Protein AF-A0A7C3WH26-F1 (afdb_monomer)

Radius of gyration: 23.73 Å; Cα contacts (8 Å, |Δi|>4): 161; chains: 1; bounding box: 51×30×82 Å

Secondary structure (DSSP, 8-state):
--HHHHHHHHHHHHHHHHHHHHHHHHHHHHHHS-TTTGGGSHHHHHHHHHHHHHHTTTTSSBPPHHHHHHHHHHTT-SSHHHHHHHHHHHHT-B-SSHHHHHHHHHHHHHGGG-SSHHHHHHHHHHHHHTT-GGGHHHHGGGGG-SSHHHHHHHHHHHHHTT------

Foldseek 3Di:
DDPVVVVVVVVVVVVVVVVVVVVVVVVVCVVVVDPPCPCVPPVNVVLCVLLVVLLVCLAVDADDPVSLVSLLVQCVDPDLVSVLSSLNSLLRHDHPDPVSLVVNLVSLLVQCPDPDLSSVLSSLSSCLSSVVCVSLVSLVVQCVPPDPSSVVSSVVSCVVVVNDPPPD

Sequence (168 aa):
MSWKIRILTLVTIVMIIVFIFALYWTQRQKHDAGGDQWHLSPEYMVKRDLVGALEDLRGKRPFSQKEFDLLQKFLTDSDWRIRCRALDALRYGKFQNQEQYEKAVKATIKCLEDKEWVVRSYALRTLAGLSAKKAIPFILPLLNDPKPEVREDAKTVLKKWGYEERQK

Solvent-accessible surface area (backbone atoms only — not comparable to full-atom values): 9236 Å² total; per-residue (Å²): 133,59,68,69,57,56,53,51,55,51,52,51,52,53,52,51,50,53,49,52,50,49,51,49,49,54,59,43,42,78,76,59,78,48,80,95,46,61,83,69,33,70,69,49,45,52,53,49,52,59,43,45,60,50,36,73,42,61,39,76,54,52,51,50,71,70,57,46,56,50,40,58,52,30,59,69,41,91,50,60,67,48,21,34,44,31,33,53,22,56,28,42,46,34,58,77,45,70,68,55,44,52,50,50,51,55,55,37,56,58,32,56,73,42,91,48,62,67,33,22,37,36,21,50,54,20,39,56,55,62,65,46,68,90,48,50,82,72,42,58,67,33,61,70,41,95,46,66,69,34,19,53,47,34,51,50,48,34,50,75,70,69,52,69,82,77,84,123

pLDDT: mean 90.26, std 14.6, range [34.78, 98.88]

Nearest PDB structures (foldseek):
  8d9w-assembly1_O  TM=7.061E-01  e=4.614E-03  Mus musculus
  7rwc-assembly1_B  TM=7.808E-01  e=1.513E-02  Mus musculus
  9c59-assembly1_D  TM=6.022E-01  e=1.043E-01  Homo sapiens
  6owo-assembly1_A  TM=7.536E-01  e=2.806E-01  Mus musculus
  4nee-assembly4_G  TM=6.445E-01  e=2.302E-01  Rattus norvegicus

Structure (mmCIF, N/CA/C/O backbone):
data_AF-A0A7C3WH26-F1
#
_entry.id   AF-A0A7C3WH26-F1
#
loop_
_atom_site.group_PDB
_atom_site.id
_atom_site.type_symbol
_atom_site.label_atom_id
_atom_site.label_alt_id
_atom_site.label_comp_id
_atom_site.label_asym_id
_atom_site.label_entity_id
_atom_site.label_seq_id
_atom_site.pdbx_PDB_ins_code
_atom_site.Cartn_x
_atom_site.Cartn_y
_atom_site.Cartn_z
_atom_site.occupancy
_atom_site.B_iso_or_equiv
_atom_site.auth_seq_id
_atom_site.auth_comp_id
_atom_site.auth_asym_id
_atom_site.auth_atom_id
_atom_site.pdbx_PDB_model_num
ATOM 1 N N . MET A 1 1 ? 3.191 6.005 -67.455 1.00 62.22 1 MET A N 1
ATOM 2 C CA . MET A 1 1 ? 4.151 5.947 -66.327 1.00 62.22 1 MET A CA 1
ATOM 3 C C . MET A 1 1 ? 5.078 4.758 -66.555 1.00 62.22 1 MET A C 1
ATOM 5 O O . MET A 1 1 ? 4.572 3.656 -66.726 1.00 62.22 1 MET A O 1
ATOM 9 N N . SER A 1 2 ? 6.390 4.982 -66.674 1.00 84.06 2 SER A N 1
ATOM 10 C CA . SER A 1 2 ? 7.365 3.943 -67.054 1.00 84.06 2 SER A CA 1
ATOM 11 C C . SER A 1 2 ? 7.376 2.782 -66.051 1.00 84.06 2 SER A C 1
ATOM 13 O O . SER A 1 2 ? 7.331 3.016 -64.844 1.00 84.06 2 SER A O 1
ATOM 15 N N . TRP A 1 3 ? 7.463 1.536 -66.532 1.00 77.06 3 TRP A N 1
ATOM 16 C CA . TRP A 1 3 ? 7.576 0.328 -65.695 1.00 77.06 3 TRP A CA 1
ATOM 17 C C . TRP A 1 3 ? 8.726 0.455 -64.677 1.00 77.06 3 TRP A C 1
ATOM 19 O O . TRP A 1 3 ? 8.582 0.069 -63.519 1.00 77.06 3 TRP A O 1
ATOM 29 N N . LYS A 1 4 ? 9.810 1.150 -65.044 1.00 85.00 4 LYS A N 1
ATOM 30 C CA . LYS A 1 4 ? 10.926 1.463 -64.138 1.00 85.00 4 LYS A CA 1
ATOM 31 C C . LYS A 1 4 ? 10.492 2.260 -62.898 1.00 85.00 4 LYS A C 1
ATOM 33 O O . LYS A 1 4 ? 10.963 1.979 -61.803 1.00 85.00 4 LYS A O 1
ATOM 38 N N . ILE A 1 5 ? 9.555 3.201 -63.051 1.00 83.81 5 ILE A N 1
ATOM 39 C CA . ILE A 1 5 ? 9.022 4.017 -61.946 1.00 83.81 5 ILE A CA 1
ATOM 40 C C . ILE A 1 5 ? 8.160 3.152 -61.020 1.00 83.81 5 ILE A C 1
ATOM 42 O O . ILE A 1 5 ? 8.293 3.254 -59.808 1.00 83.81 5 ILE A O 1
ATOM 46 N N . ARG A 1 6 ? 7.338 2.250 -61.580 1.00 86.06 6 ARG A N 1
ATOM 47 C CA . ARG A 1 6 ? 6.496 1.330 -60.794 1.00 86.06 6 ARG A CA 1
ATOM 48 C C . ARG A 1 6 ? 7.323 0.340 -59.970 1.00 86.06 6 ARG A C 1
ATOM 50 O O . ARG A 1 6 ? 6.996 0.097 -58.813 1.00 86.06 6 ARG A O 1
ATOM 57 N N . ILE A 1 7 ? 8.404 -0.194 -60.546 1.00 87.25 7 ILE A N 1
ATOM 58 C CA . ILE A 1 7 ? 9.347 -1.061 -59.823 1.00 87.25 7 ILE A CA 1
ATOM 59 C C . ILE A 1 7 ? 10.012 -0.278 -58.690 1.00 87.25 7 ILE A C 1
ATOM 61 O O . ILE A 1 7 ? 10.024 -0.747 -57.556 1.00 87.25 7 ILE A O 1
ATOM 65 N N . LEU A 1 8 ? 10.504 0.932 -58.974 1.00 89.31 8 LEU A N 1
ATOM 66 C CA . LEU A 1 8 ? 11.169 1.760 -57.971 1.00 89.31 8 LEU A CA 1
ATOM 67 C C . LEU A 1 8 ? 10.239 2.090 -56.794 1.00 89.31 8 LEU A C 1
ATOM 69 O O . LEU A 1 8 ? 10.646 1.945 -55.647 1.00 89.31 8 LEU A O 1
ATOM 73 N N . THR A 1 9 ? 8.978 2.449 -57.061 1.00 89.81 9 THR A N 1
ATOM 74 C CA . THR A 1 9 ? 7.981 2.705 -56.006 1.00 89.81 9 THR A CA 1
ATOM 75 C C . THR A 1 9 ? 7.635 1.462 -55.190 1.00 89.81 9 THR A C 1
ATOM 77 O O . THR A 1 9 ? 7.371 1.565 -53.998 1.00 89.81 9 THR A O 1
ATOM 80 N N . LEU A 1 10 ? 7.632 0.277 -55.805 1.00 92.00 10 LEU A N 1
ATOM 81 C CA . LEU A 1 10 ? 7.337 -0.959 -55.082 1.00 92.00 10 LEU A CA 1
ATOM 82 C C . LEU A 1 10 ? 8.484 -1.315 -54.126 1.00 92.00 10 LEU A C 1
ATOM 84 O O . LEU A 1 10 ? 8.248 -1.659 -52.971 1.00 92.00 10 LEU A O 1
ATOM 88 N N . VAL A 1 11 ? 9.728 -1.169 -54.594 1.00 91.75 11 VAL A N 1
ATOM 89 C CA . VAL A 1 11 ? 10.934 -1.422 -53.793 1.00 91.75 11 VAL A CA 1
ATOM 90 C C . VAL A 1 11 ? 11.004 -0.476 -52.595 1.00 91.75 11 VAL A C 1
ATOM 92 O O . VAL A 1 11 ? 11.288 -0.924 -51.485 1.00 91.75 11 VAL A O 1
ATOM 95 N N . THR A 1 12 ? 10.694 0.812 -52.773 1.00 92.50 12 THR A N 1
ATOM 96 C CA . THR A 1 12 ? 10.708 1.770 -51.657 1.00 92.50 12 THR A CA 1
ATOM 97 C C . THR A 1 12 ? 9.642 1.457 -50.610 1.00 92.50 12 THR A C 1
ATOM 99 O O . THR A 1 12 ? 9.952 1.485 -49.422 1.00 92.50 12 THR A O 1
ATOM 102 N N . ILE A 1 13 ? 8.421 1.091 -51.015 1.00 94.75 13 ILE A N 1
ATOM 103 C CA . ILE A 1 13 ? 7.356 0.689 -50.080 1.00 94.75 13 ILE A CA 1
ATOM 104 C C . ILE A 1 13 ? 7.778 -0.541 -49.269 1.00 94.75 13 ILE A C 1
ATOM 106 O O . ILE A 1 13 ? 7.626 -0.549 -48.048 1.00 94.75 13 ILE A O 1
ATOM 110 N N . VAL A 1 14 ? 8.360 -1.555 -49.917 1.00 93.94 14 VAL A N 1
ATOM 111 C CA . VAL A 1 14 ? 8.851 -2.757 -49.225 1.00 93.94 14 VAL A CA 1
ATOM 112 C C . VAL A 1 14 ? 9.953 -2.403 -48.225 1.00 93.94 14 VAL A C 1
ATOM 114 O O . VAL A 1 14 ? 9.898 -2.864 -47.087 1.00 93.94 14 VAL A O 1
ATOM 117 N N . MET A 1 15 ? 10.905 -1.535 -48.586 1.00 94.12 15 MET A N 1
ATOM 118 C CA . MET A 1 15 ? 11.943 -1.089 -47.647 1.00 94.12 15 MET A CA 1
ATOM 119 C C . MET A 1 15 ? 11.368 -0.322 -46.451 1.00 94.12 15 MET A C 1
ATOM 121 O O . MET A 1 15 ? 11.822 -0.533 -45.329 1.00 94.12 15 MET A O 1
ATOM 125 N N . ILE A 1 16 ? 10.348 0.519 -46.658 1.00 94.75 16 ILE A N 1
ATOM 126 C CA . ILE A 1 16 ? 9.663 1.229 -45.567 1.00 94.75 16 ILE A CA 1
ATOM 127 C C . ILE A 1 16 ? 8.948 0.238 -44.644 1.00 94.75 16 ILE A C 1
ATOM 129 O O . ILE A 1 16 ? 9.056 0.367 -43.429 1.00 94.75 16 ILE A O 1
ATOM 133 N N . ILE A 1 17 ? 8.264 -0.774 -45.186 1.00 94.38 17 ILE A N 1
ATOM 134 C CA . ILE A 1 17 ? 7.593 -1.805 -44.379 1.00 94.38 17 ILE A CA 1
ATOM 135 C C . ILE A 1 17 ? 8.616 -2.597 -43.563 1.00 94.38 17 ILE A C 1
ATOM 137 O O . ILE A 1 17 ? 8.417 -2.779 -42.365 1.00 94.38 17 ILE A O 1
ATOM 141 N N . VAL A 1 18 ? 9.728 -3.017 -44.173 1.00 93.38 18 VAL A N 1
ATOM 142 C CA . VAL A 1 18 ? 10.818 -3.712 -43.469 1.00 93.38 18 VAL A CA 1
ATOM 143 C C . VAL A 1 18 ? 11.415 -2.823 -42.379 1.00 93.38 18 VAL A C 1
ATOM 145 O O . VAL A 1 18 ? 11.658 -3.298 -41.273 1.00 93.38 18 VAL A O 1
ATOM 148 N N . PHE A 1 19 ? 11.598 -1.529 -42.646 1.00 93.88 19 PHE A N 1
ATOM 149 C CA . PHE A 1 19 ? 12.115 -0.574 -41.669 1.00 93.88 19 PHE A CA 1
ATOM 150 C C . PHE A 1 19 ? 11.140 -0.338 -40.509 1.00 93.88 19 PHE A C 1
ATOM 152 O O . PHE A 1 19 ? 11.550 -0.394 -39.355 1.00 93.88 19 PHE A O 1
ATOM 159 N N . ILE A 1 20 ? 9.844 -0.150 -40.781 1.00 92.06 20 ILE A N 1
ATOM 160 C CA . ILE A 1 20 ? 8.801 -0.030 -39.750 1.00 92.06 20 ILE A CA 1
ATOM 161 C C . ILE A 1 20 ? 8.711 -1.322 -38.939 1.00 92.06 20 ILE A C 1
ATOM 163 O O . ILE A 1 20 ? 8.604 -1.266 -37.719 1.00 92.06 20 ILE A O 1
ATOM 167 N N . PHE A 1 21 ? 8.797 -2.483 -39.587 1.00 88.75 21 PHE A N 1
ATOM 168 C CA . PHE A 1 21 ? 8.795 -3.775 -38.911 1.00 88.75 21 PHE A CA 1
ATOM 169 C C . PHE A 1 21 ? 10.040 -3.961 -38.037 1.00 88.75 21 PHE A C 1
ATOM 171 O O . PHE A 1 21 ? 9.924 -4.454 -36.920 1.00 88.75 21 PHE A O 1
ATOM 178 N N . ALA A 1 22 ? 11.213 -3.510 -38.489 1.00 85.62 22 ALA A N 1
ATOM 179 C CA . ALA A 1 22 ? 12.442 -3.504 -37.700 1.00 85.62 22 ALA A CA 1
ATOM 180 C C . ALA A 1 22 ? 12.372 -2.518 -36.521 1.00 85.62 22 ALA A C 1
ATOM 182 O O . ALA A 1 22 ? 12.795 -2.852 -35.416 1.00 85.62 22 ALA A O 1
ATOM 183 N N . LEU A 1 23 ? 11.798 -1.326 -36.713 1.00 86.81 23 LEU A N 1
ATOM 184 C CA . LEU A 1 23 ? 11.531 -0.367 -35.635 1.00 86.81 23 LEU A CA 1
ATOM 185 C C . LEU A 1 23 ? 10.522 -0.914 -34.622 1.00 86.81 23 LEU A C 1
ATOM 187 O O . LEU A 1 23 ? 10.721 -0.790 -33.416 1.00 86.81 23 LEU A O 1
ATOM 191 N N . TYR A 1 24 ? 9.477 -1.578 -35.106 1.00 76.62 24 TYR A N 1
ATOM 192 C CA . TYR A 1 24 ? 8.506 -2.275 -34.277 1.00 76.62 24 TYR A CA 1
ATOM 193 C C . TYR A 1 24 ? 9.176 -3.397 -33.479 1.00 76.62 24 TYR A C 1
ATOM 195 O O . TYR A 1 24 ? 9.004 -3.465 -32.268 1.00 76.62 24 TYR A O 1
ATOM 203 N N . TRP A 1 25 ? 10.006 -4.228 -34.117 1.00 68.81 25 TRP A N 1
ATOM 204 C CA . TRP A 1 25 ? 10.750 -5.298 -33.449 1.00 68.81 25 TRP A CA 1
ATOM 205 C C . TRP A 1 25 ? 11.789 -4.785 -32.455 1.00 68.81 25 TRP A C 1
ATOM 207 O O . TRP A 1 25 ? 11.951 -5.385 -31.401 1.00 68.81 25 TRP A O 1
ATOM 217 N N . THR A 1 26 ? 12.468 -3.675 -32.733 1.00 68.94 26 THR A N 1
ATOM 218 C CA . THR A 1 26 ? 13.448 -3.085 -31.804 1.00 68.94 26 THR A CA 1
ATOM 219 C C . THR A 1 26 ? 12.779 -2.381 -30.623 1.00 68.94 26 THR A C 1
ATOM 221 O O . THR A 1 26 ? 13.259 -2.496 -29.495 1.00 68.94 26 THR A O 1
ATOM 224 N N . GLN A 1 27 ? 11.638 -1.711 -30.826 1.00 62.16 27 GLN A N 1
ATOM 225 C CA . GLN A 1 27 ? 10.812 -1.214 -29.718 1.00 62.16 27 GLN A CA 1
ATOM 226 C C . GLN A 1 27 ? 10.219 -2.361 -28.898 1.00 62.16 27 GLN A C 1
ATOM 228 O O . GLN A 1 27 ? 10.194 -2.289 -27.671 1.00 62.16 27 GLN A O 1
ATOM 233 N N . ARG A 1 28 ? 9.795 -3.437 -29.562 1.00 55.22 28 ARG A N 1
ATOM 234 C CA . ARG A 1 28 ? 9.246 -4.627 -28.918 1.00 55.22 28 ARG A CA 1
ATOM 235 C C . ARG A 1 28 ? 10.308 -5.432 -28.174 1.00 55.22 28 ARG A C 1
ATOM 237 O O . ARG A 1 28 ? 10.039 -5.858 -27.064 1.00 55.22 28 ARG A O 1
ATOM 244 N N . GLN A 1 29 ? 11.539 -5.541 -28.677 1.00 49.12 29 GLN A N 1
ATOM 245 C CA . GLN A 1 29 ? 12.655 -6.148 -27.939 1.00 49.12 29 GLN A CA 1
ATOM 246 C C . GLN A 1 29 ? 12.972 -5.402 -26.637 1.00 49.12 29 GLN A C 1
ATOM 248 O O . GLN A 1 29 ? 13.316 -6.046 -25.656 1.00 49.12 29 GLN A O 1
ATOM 253 N N . LYS A 1 30 ? 12.790 -4.076 -26.558 1.00 52.16 30 LYS A N 1
ATOM 254 C CA . LYS A 1 30 ? 12.907 -3.362 -25.268 1.00 52.16 30 LYS A CA 1
ATOM 255 C C . LYS A 1 30 ? 11.835 -3.774 -24.249 1.00 52.16 30 LYS A C 1
ATOM 257 O O . LYS A 1 30 ? 12.053 -3.591 -23.058 1.00 52.16 30 LYS A O 1
ATOM 262 N N . HIS A 1 31 ? 10.710 -4.317 -24.709 1.00 46.06 31 HIS A N 1
ATOM 263 C CA . HIS A 1 31 ? 9.631 -4.843 -23.871 1.00 46.06 31 HIS A CA 1
ATOM 264 C C . HIS A 1 31 ? 9.712 -6.370 -23.657 1.00 46.06 31 HIS A C 1
ATOM 266 O O . HIS A 1 31 ? 9.281 -6.845 -22.610 1.00 46.06 31 HIS A O 1
ATOM 272 N N . ASP A 1 32 ? 10.312 -7.111 -24.599 1.00 48.84 32 ASP A N 1
ATOM 273 C CA . ASP A 1 32 ? 10.288 -8.581 -24.671 1.00 48.84 32 ASP A CA 1
ATOM 274 C C . ASP A 1 32 ? 11.676 -9.246 -24.457 1.00 48.84 32 ASP A C 1
ATOM 276 O O . ASP A 1 32 ? 11.781 -10.472 -24.491 1.00 48.84 32 ASP A O 1
ATOM 280 N N . ALA A 1 33 ? 12.761 -8.495 -24.202 1.00 43.69 33 ALA A N 1
ATOM 281 C CA . ALA A 1 33 ? 14.111 -9.039 -23.946 1.00 43.69 33 ALA A CA 1
ATOM 282 C C . ALA A 1 33 ? 14.296 -9.650 -22.540 1.00 43.69 33 ALA A C 1
ATOM 284 O O . ALA A 1 33 ? 15.304 -9.428 -21.869 1.00 43.69 33 ALA A O 1
ATOM 285 N N . GLY A 1 34 ? 13.340 -10.456 -22.092 1.00 43.59 34 GLY A N 1
ATOM 286 C CA . GLY A 1 34 ? 13.497 -11.235 -20.874 1.00 43.59 34 GLY A CA 1
ATOM 287 C C . GLY A 1 34 ? 12.310 -12.134 -20.616 1.00 43.59 34 GLY A C 1
ATOM 288 O O . GLY A 1 34 ? 11.567 -11.865 -19.689 1.00 43.59 34 GLY A O 1
ATOM 289 N N . GLY A 1 35 ? 12.128 -13.198 -21.400 1.00 45.38 35 GLY A N 1
ATOM 290 C CA . GLY A 1 35 ? 11.210 -14.277 -21.028 1.00 45.38 35 GLY A CA 1
ATOM 291 C C . GLY A 1 35 ? 11.461 -14.717 -19.580 1.00 45.38 35 GLY A C 1
ATOM 292 O O . GLY A 1 35 ? 12.593 -15.008 -19.204 1.00 45.38 35 GLY A O 1
ATOM 293 N N . ASP A 1 36 ? 10.413 -14.669 -18.761 1.00 55.19 36 ASP A N 1
ATOM 294 C CA . ASP A 1 36 ? 10.274 -15.198 -17.398 1.00 55.19 36 ASP A CA 1
ATOM 295 C C . ASP A 1 36 ? 11.293 -14.777 -16.309 1.00 55.19 36 ASP A C 1
ATOM 297 O O . ASP A 1 36 ? 11.068 -15.069 -15.133 1.00 55.19 36 ASP A O 1
ATOM 301 N N . GLN A 1 37 ? 12.359 -14.026 -16.619 1.00 60.06 37 GLN A N 1
ATOM 302 C CA . GLN A 1 37 ? 13.462 -13.722 -15.685 1.00 60.06 37 GLN A CA 1
ATOM 303 C C . GLN A 1 37 ? 13.693 -12.228 -15.377 1.00 60.06 37 GLN A C 1
ATOM 305 O O . GLN A 1 37 ? 14.702 -11.878 -14.770 1.00 60.06 37 GLN A O 1
ATOM 310 N N . TRP A 1 38 ? 12.764 -11.317 -15.695 1.00 61.53 38 TRP A N 1
ATOM 311 C CA . TRP A 1 38 ? 12.886 -9.878 -15.343 1.00 61.53 38 TRP A CA 1
ATOM 312 C C . TRP A 1 38 ? 13.134 -9.613 -13.842 1.00 61.53 38 TRP A C 1
ATOM 314 O O . TRP A 1 38 ? 13.796 -8.637 -13.480 1.00 61.53 38 TRP A O 1
ATOM 324 N N . HIS A 1 39 ? 12.675 -10.518 -12.969 1.00 63.44 39 HIS A N 1
ATOM 325 C CA . HIS A 1 39 ? 12.912 -10.503 -11.519 1.00 63.44 39 HIS A CA 1
ATOM 326 C C . HIS A 1 39 ? 14.359 -10.867 -11.108 1.00 63.44 39 HIS A C 1
ATOM 328 O O . HIS A 1 39 ? 14.677 -10.897 -9.921 1.00 63.44 39 HIS A O 1
ATOM 334 N N . LEU A 1 40 ? 15.235 -11.149 -12.075 1.00 71.38 40 LEU A N 1
ATOM 335 C CA . LEU A 1 40 ? 16.678 -11.342 -11.902 1.00 71.38 40 LEU A CA 1
ATOM 336 C C . LEU A 1 40 ? 17.491 -10.221 -12.566 1.00 71.38 40 LEU A C 1
ATOM 338 O O . LEU A 1 40 ? 18.719 -10.282 -12.584 1.00 71.38 40 LEU A O 1
ATOM 342 N N . SER A 1 41 ? 16.840 -9.184 -13.111 1.00 84.75 41 SER A N 1
ATOM 343 C CA . SER A 1 41 ? 17.572 -8.035 -13.646 1.00 84.75 41 SER A CA 1
ATOM 344 C C . SER A 1 41 ? 18.376 -7.353 -12.528 1.00 84.75 41 SER A C 1
ATOM 346 O O . SER A 1 41 ? 17.864 -7.202 -11.412 1.00 84.75 41 SER A O 1
ATOM 348 N N . PRO A 1 42 ? 19.619 -6.905 -12.792 1.00 87.50 42 PRO A N 1
ATOM 349 C CA . PRO A 1 42 ? 20.417 -6.191 -11.796 1.00 87.50 42 PRO A CA 1
ATOM 350 C C . PRO A 1 42 ? 19.680 -4.993 -11.191 1.00 87.50 42 PRO A C 1
ATOM 352 O O . PRO A 1 42 ? 19.739 -4.776 -9.985 1.00 87.50 42 PRO A O 1
ATOM 355 N N . GLU A 1 43 ? 18.921 -4.260 -12.009 1.00 88.19 43 GLU A N 1
ATOM 356 C CA . GLU A 1 43 ? 18.118 -3.127 -11.551 1.00 88.19 43 GLU A CA 1
ATOM 357 C C . GLU A 1 43 ? 17.030 -3.556 -10.555 1.00 88.19 43 GLU A C 1
ATOM 359 O O . GLU A 1 43 ? 16.906 -2.962 -9.483 1.00 88.19 43 GLU A O 1
ATOM 364 N N . TYR A 1 44 ? 16.268 -4.610 -10.870 1.00 89.69 44 TYR A N 1
ATOM 365 C CA . TYR A 1 44 ? 15.271 -5.150 -9.949 1.00 89.69 44 TYR A CA 1
ATOM 366 C C . TYR A 1 44 ? 15.913 -5.628 -8.648 1.00 89.69 44 TYR A C 1
ATOM 368 O O . TYR A 1 44 ? 15.402 -5.311 -7.577 1.00 89.69 44 TYR A O 1
ATOM 376 N N . MET A 1 45 ? 17.028 -6.363 -8.723 1.00 91.06 45 MET A N 1
ATOM 377 C CA . MET A 1 45 ? 17.708 -6.888 -7.536 1.00 91.06 45 MET A CA 1
ATOM 378 C C . MET A 1 45 ? 18.160 -5.761 -6.608 1.00 91.06 45 MET A C 1
ATOM 380 O O . MET A 1 45 ? 17.881 -5.818 -5.415 1.00 91.06 45 MET A O 1
ATOM 384 N N . VAL A 1 46 ? 18.747 -4.691 -7.154 1.00 93.94 46 VAL A N 1
ATOM 385 C CA . VAL A 1 46 ? 19.136 -3.516 -6.360 1.00 93.94 46 VAL A CA 1
ATOM 386 C C . VAL A 1 46 ? 17.921 -2.889 -5.680 1.00 93.94 46 VAL A C 1
ATOM 388 O O . VAL A 1 46 ? 17.952 -2.641 -4.476 1.00 93.94 46 VAL A O 1
ATOM 391 N N . LYS A 1 47 ? 16.819 -2.664 -6.407 1.00 95.50 47 LYS A N 1
ATOM 392 C CA . LYS A 1 47 ? 15.596 -2.105 -5.806 1.00 95.50 47 LYS A CA 1
ATOM 393 C C . LYS A 1 47 ? 15.007 -3.025 -4.741 1.00 95.50 47 LYS A C 1
ATOM 395 O O . LYS A 1 47 ? 14.612 -2.545 -3.681 1.00 95.50 47 LYS A O 1
ATOM 400 N N . ARG A 1 48 ? 14.969 -4.332 -5.010 1.00 94.44 48 ARG A N 1
ATOM 401 C CA . ARG A 1 48 ? 14.489 -5.373 -4.095 1.00 94.44 48 ARG A CA 1
ATOM 402 C C . ARG A 1 48 ? 15.299 -5.376 -2.805 1.00 94.44 48 ARG A C 1
ATOM 404 O O . ARG A 1 48 ? 14.706 -5.438 -1.736 1.00 94.44 48 ARG A O 1
ATOM 411 N N . ASP A 1 49 ? 16.619 -5.296 -2.896 1.00 95.38 49 ASP A N 1
ATOM 412 C CA . ASP A 1 49 ? 17.495 -5.336 -1.725 1.00 95.38 49 ASP A CA 1
ATOM 413 C C . ASP A 1 49 ? 17.368 -4.046 -0.906 1.00 95.38 49 ASP A C 1
ATOM 415 O O . ASP A 1 49 ? 17.267 -4.092 0.320 1.00 95.38 49 ASP A O 1
ATOM 419 N N . LEU A 1 50 ? 17.261 -2.896 -1.581 1.00 96.62 50 LEU A N 1
ATOM 420 C CA . LEU A 1 50 ? 17.017 -1.610 -0.931 1.00 96.62 50 LEU A CA 1
ATOM 421 C C . LEU A 1 50 ? 15.677 -1.575 -0.189 1.00 96.62 50 LEU A C 1
ATOM 423 O O . LEU A 1 50 ? 15.632 -1.150 0.963 1.00 96.62 50 LEU A O 1
ATOM 427 N N . VAL A 1 51 ? 14.582 -2.012 -0.822 1.00 96.81 51 VAL A N 1
ATOM 428 C CA . VAL A 1 51 ? 13.277 -2.066 -0.144 1.00 96.81 51 VAL A CA 1
ATOM 429 C C . VAL A 1 51 ? 13.250 -3.163 0.921 1.00 96.81 51 VAL A C 1
ATOM 431 O O . VAL A 1 51 ? 12.684 -2.943 1.985 1.00 96.81 51 VAL A O 1
ATOM 434 N N . GLY A 1 52 ? 13.934 -4.289 0.694 1.00 95.69 52 GLY A N 1
ATOM 435 C CA . GLY A 1 52 ? 14.066 -5.390 1.648 1.00 95.69 52 GLY A CA 1
ATOM 436 C C . GLY A 1 52 ? 14.711 -4.959 2.961 1.00 95.69 52 GLY A C 1
ATOM 437 O O . GLY A 1 52 ? 14.188 -5.257 4.032 1.00 95.69 52 GLY A O 1
ATOM 438 N N . ALA A 1 53 ? 15.762 -4.139 2.898 1.00 95.75 53 ALA A N 1
ATOM 439 C CA . ALA A 1 53 ? 16.365 -3.558 4.096 1.00 95.75 53 ALA A CA 1
ATOM 440 C C . ALA A 1 53 ? 15.368 -2.709 4.916 1.00 95.75 53 ALA A C 1
ATOM 442 O O . ALA A 1 53 ? 15.458 -2.658 6.144 1.00 95.75 53 ALA A O 1
ATOM 443 N N . LEU A 1 54 ? 14.404 -2.056 4.256 1.00 95.81 54 LEU A N 1
ATOM 444 C CA . LEU A 1 54 ? 13.348 -1.278 4.914 1.00 95.81 54 LEU A CA 1
ATOM 445 C C . LEU A 1 54 ? 12.212 -2.163 5.440 1.00 95.81 54 LEU A C 1
ATOM 447 O O . LEU A 1 54 ? 11.661 -1.863 6.499 1.00 95.81 54 LEU A O 1
ATOM 451 N N . GLU A 1 55 ? 11.889 -3.260 4.753 1.00 94.12 55 GLU A N 1
ATOM 452 C CA . GLU A 1 55 ? 10.972 -4.298 5.247 1.00 94.12 55 GLU A CA 1
ATOM 453 C C . GLU A 1 55 ? 11.509 -4.915 6.551 1.00 94.12 55 GLU A C 1
ATOM 455 O O . GLU A 1 55 ? 10.780 -5.016 7.540 1.00 94.12 55 GLU A O 1
ATOM 460 N N . ASP A 1 56 ? 12.805 -5.237 6.596 1.00 94.25 56 ASP A N 1
ATOM 461 C CA . ASP A 1 56 ? 13.489 -5.858 7.740 1.00 94.25 56 ASP A CA 1
ATOM 462 C C . ASP A 1 56 ? 13.551 -4.970 8.993 1.00 94.25 56 ASP A C 1
ATOM 464 O O . ASP A 1 56 ? 13.772 -5.460 10.116 1.00 94.25 56 ASP A O 1
ATOM 468 N N . LEU A 1 57 ? 13.304 -3.662 8.835 1.00 93.06 57 LEU A N 1
ATOM 469 C CA . LEU A 1 57 ? 13.124 -2.770 9.973 1.00 93.06 57 LEU A CA 1
ATOM 470 C C . LEU A 1 57 ? 11.922 -3.196 10.813 1.00 93.06 57 LEU A C 1
ATOM 472 O O . LEU A 1 57 ? 12.017 -3.092 12.033 1.00 93.06 57 LEU A O 1
ATOM 476 N N . ARG A 1 58 ? 10.815 -3.656 10.206 1.00 91.00 58 ARG A N 1
ATOM 477 C CA . ARG A 1 58 ? 9.580 -4.104 10.893 1.00 91.00 58 ARG A CA 1
ATOM 478 C C . ARG A 1 58 ? 9.191 -3.250 12.113 1.00 91.00 58 ARG A C 1
ATOM 480 O O . ARG A 1 58 ? 8.888 -3.770 13.185 1.00 91.00 58 ARG A O 1
ATOM 487 N N . GLY A 1 59 ? 9.293 -1.928 11.987 1.00 91.50 59 GLY A N 1
ATOM 488 C CA . GLY A 1 59 ? 8.923 -0.995 13.054 1.00 91.50 59 GLY A CA 1
ATOM 489 C C . GLY A 1 59 ? 9.873 -0.961 14.261 1.00 91.50 59 GLY A C 1
ATOM 490 O O . GLY A 1 59 ? 9.514 -0.396 15.298 1.00 91.50 59 GLY A O 1
ATOM 491 N N . LYS A 1 60 ? 11.096 -1.504 14.162 1.00 95.25 60 LYS A N 1
ATOM 492 C CA . LYS A 1 60 ? 12.144 -1.376 15.197 1.00 95.25 60 LYS A CA 1
ATOM 493 C C . LYS A 1 60 ? 12.444 0.091 15.519 1.00 95.25 60 LYS A C 1
ATOM 495 O O . LYS A 1 60 ? 12.593 0.444 16.684 1.00 95.25 60 LYS A O 1
ATOM 500 N N . ARG A 1 61 ? 12.455 0.956 14.500 1.00 96.50 61 ARG A N 1
ATOM 501 C CA . ARG A 1 61 ? 12.576 2.416 14.624 1.00 96.50 61 ARG A CA 1
ATOM 502 C C . ARG A 1 61 ? 11.762 3.137 13.542 1.00 96.50 61 ARG A C 1
ATOM 504 O O . ARG A 1 61 ? 11.397 2.497 12.555 1.00 96.50 61 ARG A O 1
ATOM 511 N N . PRO A 1 62 ? 11.501 4.446 13.698 1.00 97.56 62 PRO A N 1
ATOM 512 C CA . PRO A 1 62 ? 10.929 5.254 12.629 1.00 97.56 62 PRO A CA 1
ATOM 513 C C . PR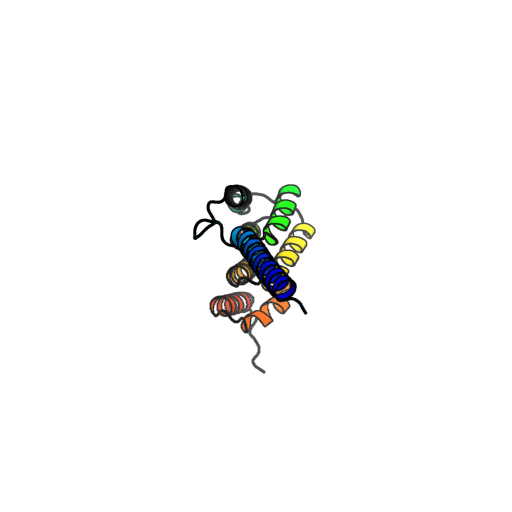O A 1 62 ? 11.814 5.325 11.377 1.00 97.56 62 PRO A C 1
ATOM 515 O O . PRO A 1 62 ? 13.047 5.284 11.481 1.00 97.56 62 PRO A O 1
ATOM 518 N N . PHE A 1 63 ? 11.187 5.482 10.209 1.00 97.44 63 PHE A N 1
ATOM 519 C CA . PHE A 1 63 ? 11.894 5.783 8.963 1.00 97.44 63 PHE A CA 1
ATOM 520 C C . PHE A 1 63 ? 12.523 7.174 9.021 1.00 97.44 63 PHE A C 1
ATOM 522 O O . PHE A 1 63 ? 11.841 8.159 9.301 1.00 97.44 63 PHE A O 1
ATOM 529 N N . SER A 1 64 ? 13.809 7.279 8.701 1.00 97.75 64 SER A N 1
ATOM 530 C CA . SER A 1 64 ? 14.427 8.572 8.409 1.00 97.75 64 SER A CA 1
ATOM 531 C C . SER A 1 64 ? 13.762 9.227 7.197 1.00 97.75 64 SER A C 1
ATOM 533 O O . SER A 1 64 ? 13.163 8.545 6.364 1.00 97.75 64 SER A O 1
ATOM 535 N N . GLN A 1 65 ? 13.908 10.547 7.053 1.00 97.38 65 GLN A N 1
ATOM 536 C CA . GLN A 1 65 ? 13.357 11.256 5.896 1.00 97.38 65 GLN A CA 1
ATOM 537 C C . GLN A 1 65 ? 13.841 10.651 4.568 1.00 97.38 65 GLN A C 1
ATOM 539 O O . GLN A 1 65 ? 13.032 10.412 3.681 1.00 97.38 65 GLN A O 1
ATOM 544 N N . LYS A 1 66 ? 15.131 10.298 4.465 1.00 97.69 66 LYS A N 1
ATOM 545 C CA . LYS A 1 66 ? 15.705 9.683 3.256 1.00 97.69 66 LYS A CA 1
ATOM 546 C C . LYS A 1 66 ? 15.098 8.312 2.941 1.00 97.69 66 LYS A C 1
ATOM 548 O O . LYS A 1 66 ? 14.831 8.015 1.782 1.00 97.69 66 LYS A O 1
ATOM 553 N N . GLU A 1 67 ? 14.887 7.477 3.958 1.00 97.94 67 GLU A N 1
ATOM 554 C CA . GLU A 1 67 ? 14.252 6.160 3.792 1.00 97.94 67 GLU A CA 1
ATOM 555 C C . GLU A 1 67 ? 12.785 6.306 3.388 1.00 97.94 67 GLU A C 1
ATOM 557 O O . GLU A 1 67 ? 12.300 5.570 2.532 1.00 97.94 67 GLU A O 1
ATOM 562 N N . PHE A 1 68 ? 12.087 7.289 3.959 1.00 98.06 68 PHE A N 1
ATOM 563 C CA . PHE A 1 68 ? 10.709 7.578 3.594 1.00 98.06 68 PHE A CA 1
ATOM 564 C C . PHE A 1 68 ? 10.593 8.098 2.155 1.00 98.06 68 PHE A C 1
ATOM 566 O O . PHE A 1 68 ? 9.762 7.598 1.401 1.00 98.06 68 PHE A O 1
ATOM 573 N N . ASP A 1 69 ? 11.462 9.021 1.735 1.00 97.88 69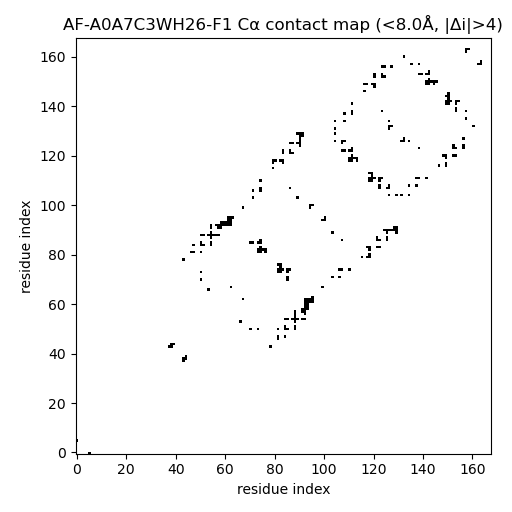 ASP A N 1
ATOM 574 C CA . ASP A 1 69 ? 11.511 9.512 0.352 1.00 97.88 69 ASP A CA 1
ATOM 575 C C . ASP A 1 69 ? 11.786 8.367 -0.637 1.00 97.88 69 ASP A C 1
ATOM 577 O O . ASP A 1 69 ? 11.212 8.315 -1.728 1.00 97.88 69 ASP A O 1
ATOM 581 N N . LEU A 1 70 ? 12.647 7.418 -0.252 1.00 97.94 70 LEU A N 1
ATOM 582 C CA . LEU A 1 70 ? 12.921 6.220 -1.039 1.00 97.94 70 LEU A CA 1
ATOM 583 C C . LEU A 1 70 ? 11.687 5.309 -1.139 1.00 97.94 70 LEU A C 1
ATOM 585 O O . LEU A 1 70 ? 11.347 4.879 -2.241 1.00 97.94 70 LEU A O 1
ATOM 589 N N . LEU A 1 71 ? 10.967 5.075 -0.036 1.00 98.06 71 LEU A N 1
ATOM 590 C CA . LEU A 1 71 ? 9.699 4.335 -0.065 1.00 98.06 71 LEU A CA 1
ATOM 591 C C . LEU A 1 71 ? 8.672 5.014 -0.970 1.00 98.06 71 LEU A C 1
ATOM 593 O O . LEU A 1 71 ? 8.008 4.333 -1.747 1.00 98.06 71 LEU A O 1
ATOM 597 N N . GLN A 1 72 ? 8.568 6.346 -0.932 1.00 98.06 72 GLN A N 1
ATOM 598 C CA . GLN A 1 72 ? 7.655 7.075 -1.814 1.00 98.06 72 GLN A CA 1
ATOM 599 C C . GLN A 1 72 ? 7.982 6.860 -3.297 1.00 98.06 72 GLN A C 1
ATOM 601 O O . GLN A 1 72 ? 7.058 6.714 -4.093 1.00 98.06 72 GLN A O 1
ATOM 606 N N . LYS A 1 73 ? 9.268 6.775 -3.664 1.00 97.94 73 LYS A N 1
ATOM 607 C CA . LYS A 1 73 ? 9.686 6.417 -5.030 1.00 97.94 73 LYS A CA 1
ATOM 608 C C . LYS A 1 73 ? 9.310 4.977 -5.383 1.00 97.94 73 LYS A C 1
ATOM 610 O O . LYS A 1 73 ? 8.800 4.735 -6.474 1.00 97.94 73 LYS A O 1
ATOM 615 N N . PHE A 1 74 ? 9.518 4.032 -4.465 1.00 98.31 74 PHE A N 1
ATOM 616 C CA . PHE A 1 74 ? 9.198 2.620 -4.697 1.00 98.31 74 PHE A CA 1
ATOM 617 C C . PHE A 1 74 ? 7.699 2.335 -4.804 1.00 98.31 74 PHE A C 1
ATOM 619 O O . PHE A 1 74 ? 7.314 1.434 -5.542 1.00 98.31 74 PHE A O 1
ATOM 626 N N . LEU A 1 75 ? 6.840 3.127 -4.157 1.00 98.44 75 LEU A N 1
ATOM 627 C CA . LEU A 1 75 ? 5.384 3.036 -4.331 1.00 98.44 75 LEU A CA 1
ATOM 628 C C . LEU A 1 75 ? 4.915 3.390 -5.747 1.00 98.44 75 LEU A C 1
ATOM 630 O O . LEU A 1 75 ? 3.802 3.035 -6.117 1.00 98.44 75 LEU A O 1
ATOM 634 N N . THR A 1 76 ? 5.738 4.073 -6.541 1.00 97.44 76 THR A N 1
ATOM 635 C CA . THR A 1 76 ? 5.445 4.409 -7.941 1.00 97.44 76 THR A CA 1
ATOM 636 C C . THR A 1 76 ? 6.384 3.701 -8.917 1.00 97.44 76 THR A C 1
ATOM 638 O O . THR A 1 76 ? 6.495 4.121 -10.067 1.00 97.44 76 THR A O 1
ATOM 641 N N . ASP A 1 77 ? 7.093 2.658 -8.469 1.00 97.25 77 ASP A N 1
ATOM 642 C CA . ASP A 1 77 ? 8.033 1.929 -9.322 1.00 97.25 77 ASP A CA 1
ATOM 643 C C . ASP A 1 77 ? 7.312 1.239 -10.488 1.00 97.25 77 ASP A C 1
ATOM 645 O O . ASP A 1 77 ? 6.144 0.847 -10.380 1.00 97.25 77 ASP A O 1
ATOM 649 N N . SER A 1 78 ? 8.011 1.073 -11.611 1.00 93.62 78 SER A N 1
ATOM 650 C CA . SER A 1 78 ? 7.475 0.390 -12.787 1.00 93.62 78 SER A CA 1
ATOM 651 C C . SER A 1 78 ? 7.144 -1.079 -12.499 1.00 93.62 78 SER A C 1
ATOM 653 O O . SER A 1 78 ? 6.129 -1.579 -12.999 1.00 93.62 78 SER A O 1
ATOM 655 N N . ASP A 1 79 ? 7.928 -1.752 -11.648 1.00 93.38 79 ASP A N 1
ATOM 656 C CA . ASP A 1 79 ? 7.667 -3.125 -11.224 1.00 93.38 79 ASP A CA 1
ATOM 657 C C . ASP A 1 79 ? 6.697 -3.157 -10.037 1.00 93.38 79 ASP A C 1
ATOM 659 O O . ASP A 1 79 ? 6.950 -2.644 -8.944 1.00 93.38 79 ASP A O 1
ATOM 663 N N . TRP A 1 80 ? 5.570 -3.831 -10.240 1.00 94.88 80 TRP A N 1
ATOM 664 C CA . TRP A 1 80 ? 4.528 -3.989 -9.232 1.00 94.88 80 TRP A CA 1
ATOM 665 C C . TRP A 1 80 ? 5.001 -4.725 -7.982 1.00 94.88 80 TRP A C 1
ATOM 667 O O . TRP A 1 80 ? 4.490 -4.472 -6.893 1.00 94.88 80 TRP A O 1
ATOM 677 N N . ARG A 1 81 ? 6.013 -5.590 -8.102 1.00 95.06 81 ARG A N 1
ATOM 678 C CA . ARG A 1 81 ? 6.604 -6.295 -6.962 1.00 95.06 81 ARG A CA 1
ATOM 679 C C . ARG A 1 81 ? 7.300 -5.314 -6.032 1.00 95.06 81 ARG A C 1
ATOM 681 O O . ARG A 1 81 ? 7.167 -5.446 -4.822 1.00 95.06 81 ARG A O 1
ATOM 688 N N . ILE A 1 82 ? 8.003 -4.320 -6.577 1.00 97.50 82 ILE A N 1
ATOM 689 C CA . ILE A 1 82 ? 8.652 -3.274 -5.778 1.00 97.50 82 ILE A CA 1
ATOM 690 C C . ILE A 1 82 ? 7.597 -2.414 -5.076 1.00 97.50 82 ILE A C 1
ATOM 692 O O . ILE A 1 82 ? 7.734 -2.150 -3.881 1.00 97.50 82 ILE A O 1
ATOM 696 N N . ARG A 1 83 ? 6.491 -2.086 -5.761 1.00 98.50 83 ARG A N 1
ATOM 697 C CA . ARG A 1 83 ? 5.350 -1.388 -5.143 1.00 98.50 83 ARG A CA 1
ATOM 698 C C . ARG A 1 83 ? 4.758 -2.179 -3.971 1.00 98.50 83 ARG A C 1
ATOM 700 O O . ARG A 1 83 ? 4.596 -1.623 -2.887 1.00 98.50 83 ARG A O 1
ATOM 707 N N . CYS A 1 84 ? 4.508 -3.481 -4.143 1.00 98.19 84 CYS A N 1
ATOM 708 C CA . CYS A 1 84 ? 4.013 -4.352 -3.068 1.00 98.19 84 CYS A CA 1
ATOM 709 C C . CYS A 1 84 ? 4.968 -4.412 -1.868 1.00 98.19 84 CYS A C 1
ATOM 711 O O . CYS A 1 84 ? 4.519 -4.341 -0.726 1.00 98.19 84 CYS A O 1
ATOM 713 N N . ARG A 1 85 ? 6.278 -4.507 -2.111 1.00 97.69 85 ARG A N 1
ATOM 714 C CA . ARG A 1 85 ? 7.290 -4.525 -1.044 1.00 97.69 85 ARG A CA 1
ATOM 715 C C . ARG A 1 85 ? 7.357 -3.205 -0.280 1.00 97.69 85 ARG A C 1
ATOM 717 O O . ARG A 1 85 ? 7.414 -3.186 0.945 1.00 97.69 85 ARG A O 1
ATOM 724 N N . ALA A 1 86 ? 7.255 -2.080 -0.986 1.00 98.50 86 ALA A N 1
ATOM 725 C CA . ALA A 1 86 ? 7.176 -0.769 -0.348 1.00 98.50 86 ALA A CA 1
ATOM 726 C C . ALA A 1 86 ? 5.909 -0.628 0.515 1.00 98.50 86 ALA A C 1
ATOM 728 O O . ALA A 1 86 ? 5.966 -0.088 1.622 1.00 98.50 86 ALA A O 1
ATOM 729 N N . LEU A 1 87 ? 4.775 -1.157 0.043 1.00 98.69 87 LEU A N 1
ATOM 730 C CA . LEU A 1 87 ? 3.533 -1.222 0.815 1.00 98.69 87 LEU A CA 1
ATOM 731 C C . LEU A 1 87 ? 3.680 -2.085 2.076 1.00 98.69 87 LEU A C 1
ATOM 733 O O . LEU A 1 87 ? 3.176 -1.693 3.132 1.00 98.69 87 LEU A O 1
ATOM 737 N N . ASP A 1 88 ? 4.374 -3.220 1.997 1.00 97.75 88 ASP A N 1
ATOM 738 C CA . ASP A 1 88 ? 4.596 -4.097 3.152 1.00 97.75 88 ASP A CA 1
ATOM 739 C C . ASP A 1 88 ? 5.558 -3.470 4.174 1.00 97.75 88 ASP A C 1
ATOM 741 O O . ASP A 1 88 ? 5.282 -3.483 5.376 1.00 97.75 88 ASP A O 1
ATOM 745 N N . ALA A 1 89 ? 6.614 -2.791 3.711 1.00 98.12 89 ALA A N 1
ATOM 746 C CA . ALA A 1 89 ? 7.483 -1.991 4.573 1.00 98.12 89 ALA A CA 1
ATOM 747 C C . ALA A 1 89 ? 6.687 -0.925 5.347 1.00 98.12 89 ALA A C 1
ATOM 749 O O . ALA A 1 89 ? 6.839 -0.794 6.563 1.00 98.12 89 ALA A O 1
ATOM 750 N N . LEU A 1 90 ? 5.787 -0.193 4.676 1.00 98.38 90 LEU A N 1
ATOM 751 C CA . LEU A 1 90 ? 4.928 0.794 5.340 1.00 98.38 90 LEU A CA 1
ATOM 752 C C . LEU A 1 90 ? 3.962 0.162 6.344 1.00 98.38 90 LEU A C 1
ATOM 754 O O . LEU A 1 90 ? 3.742 0.737 7.408 1.00 98.38 90 LEU A O 1
ATOM 758 N N . ARG A 1 91 ? 3.403 -1.014 6.037 1.00 97.75 91 ARG A N 1
ATOM 759 C CA . ARG A 1 91 ? 2.403 -1.701 6.872 1.00 97.75 91 ARG A CA 1
ATOM 760 C C . ARG A 1 91 ? 2.890 -1.955 8.295 1.00 97.75 91 ARG A C 1
ATOM 762 O O . ARG A 1 91 ? 2.101 -1.851 9.232 1.00 97.75 91 ARG A O 1
ATOM 769 N N . TYR A 1 92 ? 4.167 -2.298 8.437 1.00 95.19 92 TYR A N 1
ATOM 770 C CA . TYR A 1 92 ? 4.810 -2.595 9.719 1.00 95.19 92 TYR A CA 1
ATOM 771 C C . TYR A 1 92 ? 5.765 -1.487 10.178 1.00 95.19 92 TYR A C 1
ATOM 773 O O . TYR A 1 92 ? 6.472 -1.650 11.173 1.00 95.19 92 TYR A O 1
ATOM 781 N N . GLY A 1 93 ? 5.819 -0.372 9.451 1.00 94.25 93 GLY A N 1
ATOM 782 C CA . GLY A 1 93 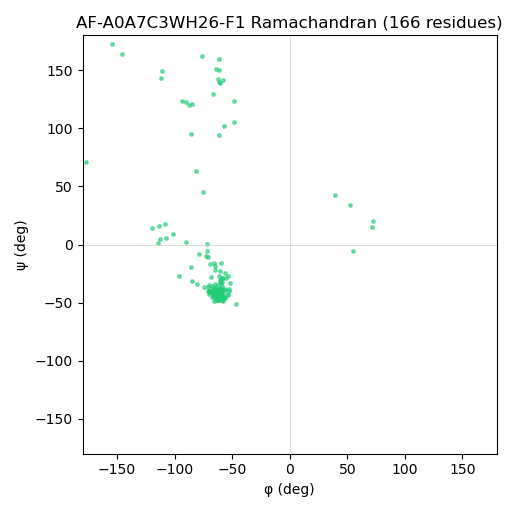? 6.735 0.728 9.702 1.00 94.25 93 GLY A CA 1
ATOM 783 C C . GLY A 1 93 ? 6.340 1.603 10.891 1.00 94.25 93 GLY A C 1
ATOM 784 O O . GLY A 1 93 ? 5.192 1.627 11.335 1.00 94.25 93 GLY A O 1
ATOM 785 N N . LYS A 1 94 ? 7.312 2.373 11.390 1.00 96.81 94 LYS A N 1
ATOM 786 C CA . LYS A 1 94 ? 7.069 3.490 12.312 1.00 96.81 94 LYS A CA 1
ATOM 787 C C . LYS A 1 94 ? 7.367 4.808 11.610 1.00 96.81 94 LYS A C 1
ATOM 789 O O . LYS A 1 94 ? 8.265 4.886 10.773 1.00 96.81 94 LYS A O 1
ATOM 794 N N . PHE A 1 95 ? 6.645 5.848 12.003 1.00 97.81 95 PHE A N 1
ATOM 795 C CA . PHE A 1 95 ? 6.752 7.178 11.413 1.00 97.81 95 PHE A CA 1
ATOM 796 C C . PHE A 1 95 ? 7.345 8.157 12.419 1.00 97.81 95 PHE A C 1
ATOM 798 O O . PHE A 1 95 ? 7.086 8.049 13.617 1.00 97.81 95 PHE A O 1
ATOM 805 N N . GLN A 1 96 ? 8.165 9.091 11.941 1.00 97.12 96 GLN A N 1
ATOM 806 C CA . GLN A 1 96 ? 8.827 10.092 12.783 1.00 97.12 96 GLN A CA 1
ATOM 807 C C . GLN A 1 96 ? 7.838 11.087 13.384 1.00 97.12 96 GLN A C 1
ATOM 809 O O . GLN A 1 96 ? 8.031 11.552 14.502 1.00 97.12 96 GLN A O 1
ATOM 814 N N . ASN A 1 97 ? 6.798 11.436 12.631 1.00 97.62 97 ASN A N 1
ATOM 815 C CA . ASN A 1 97 ? 5.792 12.407 13.027 1.00 97.62 97 ASN A CA 1
ATOM 816 C C . ASN A 1 97 ? 4.464 12.137 12.303 1.00 97.62 97 ASN A C 1
ATOM 818 O O . ASN A 1 97 ? 4.380 11.301 11.395 1.00 97.62 97 ASN A O 1
ATOM 822 N N . GLN A 1 98 ? 3.424 12.870 12.709 1.00 97.75 98 GLN A N 1
ATOM 823 C CA . GLN A 1 98 ? 2.091 12.745 12.122 1.00 97.75 98 GLN A CA 1
ATOM 824 C C . GLN A 1 98 ? 2.092 13.068 10.624 1.00 97.75 98 GLN A C 1
ATOM 826 O O . GLN A 1 98 ? 1.418 12.393 9.856 1.00 97.75 98 GLN A O 1
ATOM 831 N N . GLU A 1 99 ? 2.868 14.058 10.181 1.00 98.06 99 GLU A N 1
ATOM 832 C CA . GLU A 1 99 ? 2.938 14.437 8.767 1.00 98.06 99 GLU A CA 1
ATOM 833 C C . GLU A 1 99 ? 3.450 13.285 7.886 1.00 98.06 99 GLU A C 1
ATOM 835 O O . GLU A 1 99 ? 2.880 13.004 6.830 1.00 98.06 99 GL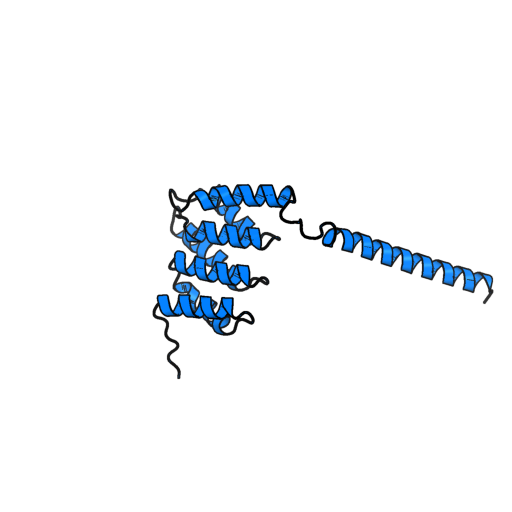U A O 1
ATOM 840 N N . GLN A 1 100 ? 4.493 12.580 8.329 1.00 98.00 100 GLN A N 1
ATOM 841 C CA . GLN A 1 100 ? 5.053 11.434 7.618 1.00 98.00 100 GLN A CA 1
ATOM 842 C C . GLN A 1 100 ? 4.040 10.279 7.547 1.00 98.00 100 GLN A C 1
ATOM 844 O O . GLN A 1 100 ? 3.850 9.699 6.477 1.00 98.00 100 GLN A O 1
ATOM 849 N N . TYR A 1 101 ? 3.322 10.000 8.642 1.00 98.50 101 TYR A N 1
ATOM 850 C CA . TYR A 1 101 ? 2.220 9.027 8.651 1.00 98.50 101 TYR A CA 1
ATOM 851 C C . TYR A 1 101 ? 1.101 9.421 7.673 1.00 98.50 101 TYR A C 1
ATOM 853 O O . TYR A 1 101 ? 0.642 8.609 6.870 1.00 98.50 101 TYR A O 1
ATOM 861 N N . GLU A 1 102 ? 0.684 10.687 7.682 1.00 98.44 102 GLU A N 1
ATOM 862 C CA . GLU A 1 102 ? -0.343 11.211 6.781 1.00 98.44 102 GLU A CA 1
ATOM 863 C C . GLU A 1 102 ? 0.056 11.063 5.306 1.00 98.44 102 GLU A C 1
ATOM 865 O O . GLU A 1 102 ? -0.758 10.632 4.483 1.00 98.44 102 GLU A O 1
ATOM 870 N N . LYS A 1 103 ? 1.320 11.356 4.971 1.00 98.31 103 LYS A N 1
ATOM 871 C CA . LYS A 1 103 ? 1.878 11.141 3.628 1.00 98.31 103 LYS A CA 1
ATOM 872 C C . LYS A 1 103 ? 1.878 9.662 3.246 1.00 98.31 103 LYS A C 1
ATOM 874 O O . LYS A 1 103 ? 1.498 9.342 2.120 1.00 98.31 103 LYS A O 1
ATOM 879 N N . ALA A 1 104 ? 2.239 8.771 4.170 1.00 98.50 104 ALA A N 1
ATOM 880 C CA . ALA A 1 104 ? 2.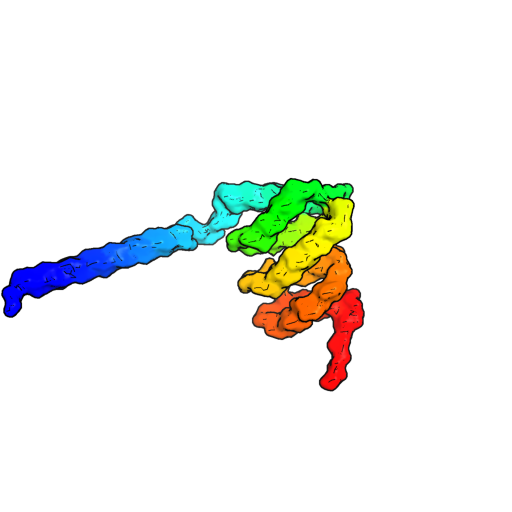235 7.328 3.940 1.00 98.50 104 ALA A CA 1
ATOM 881 C C . ALA A 1 104 ? 0.828 6.817 3.619 1.00 98.50 104 ALA A C 1
ATOM 883 O O . ALA A 1 104 ? 0.630 6.109 2.631 1.00 98.50 104 ALA A O 1
ATOM 884 N N . VAL A 1 105 ? -0.172 7.244 4.397 1.00 98.62 105 VAL A N 1
ATOM 885 C CA . VAL A 1 105 ? -1.568 6.874 4.144 1.00 98.62 105 VAL A CA 1
ATOM 886 C C . VAL A 1 105 ? -2.050 7.420 2.803 1.00 98.62 105 VAL A C 1
ATOM 888 O O . VAL A 1 105 ? -2.638 6.671 2.032 1.00 98.62 105 VAL A O 1
ATOM 891 N N . LYS A 1 106 ? -1.779 8.693 2.481 1.00 98.56 106 LYS A N 1
ATOM 892 C CA . LYS A 1 106 ? -2.170 9.279 1.185 1.00 98.56 106 LYS A CA 1
ATOM 893 C C . LYS A 1 106 ? -1.550 8.529 0.006 1.00 98.56 106 LYS A C 1
ATOM 895 O O . LYS A 1 106 ? -2.239 8.274 -0.976 1.00 98.56 106 LYS A O 1
ATOM 900 N N . ALA A 1 107 ? -0.273 8.161 0.098 1.00 98.44 107 ALA A N 1
ATOM 901 C CA . ALA A 1 107 ? 0.394 7.382 -0.943 1.00 98.44 107 ALA A CA 1
ATOM 902 C C . ALA A 1 107 ? -0.188 5.961 -1.058 1.00 98.44 107 ALA A C 1
ATOM 904 O O . ALA A 1 107 ? -0.414 5.477 -2.163 1.00 98.44 107 ALA A O 1
ATOM 905 N N . THR A 1 108 ? -0.518 5.333 0.072 1.00 98.75 108 THR A N 1
ATOM 906 C CA . THR A 1 108 ? -1.160 4.010 0.103 1.00 98.75 108 THR A CA 1
ATOM 907 C C . THR A 1 108 ? -2.573 4.048 -0.490 1.00 98.75 108 THR A C 1
ATOM 909 O O . THR A 1 108 ? -2.937 3.147 -1.236 1.00 98.75 108 THR A O 1
ATOM 912 N N . ILE A 1 109 ? -3.355 5.107 -0.234 1.00 98.81 109 ILE A N 1
ATOM 913 C CA . ILE A 1 109 ? -4.683 5.302 -0.845 1.00 98.81 109 ILE A CA 1
ATOM 914 C C . ILE A 1 109 ? -4.577 5.344 -2.372 1.00 98.81 109 ILE A C 1
ATOM 916 O O . ILE A 1 109 ? -5.362 4.684 -3.039 1.00 98.81 109 ILE A O 1
ATOM 920 N N . LYS A 1 110 ? -3.575 6.033 -2.937 1.00 98.56 110 LYS A N 1
ATOM 921 C CA . LYS A 1 110 ? -3.356 6.036 -4.397 1.00 98.56 110 LYS A CA 1
ATOM 922 C C . LYS A 1 110 ? -3.105 4.633 -4.959 1.00 98.56 110 LYS A C 1
ATOM 924 O O . LYS A 1 110 ? -3.514 4.338 -6.073 1.00 98.56 110 LYS A O 1
ATOM 929 N N . CYS A 1 111 ? -2.468 3.752 -4.187 1.00 98.75 111 CYS A N 1
ATOM 930 C CA . CYS A 1 111 ? -2.203 2.373 -4.606 1.00 98.75 111 CYS A CA 1
ATOM 931 C C . CYS A 1 111 ? -3.473 1.498 -4.660 1.00 98.75 111 CYS A C 1
ATOM 933 O O . CYS A 1 111 ? -3.425 0.403 -5.214 1.00 98.75 111 CYS A O 1
ATOM 935 N N . LEU A 1 112 ? -4.615 1.963 -4.133 1.00 98.75 112 LEU A N 1
ATOM 936 C CA . LEU A 1 112 ? -5.912 1.299 -4.319 1.00 98.75 112 LEU A CA 1
ATOM 937 C C . LEU A 1 112 ? -6.420 1.391 -5.765 1.00 98.75 112 LEU A C 1
ATOM 939 O O . LEU A 1 112 ? -7.285 0.614 -6.145 1.00 98.75 112 LEU A O 1
ATOM 943 N N . GLU A 1 113 ? -5.874 2.301 -6.571 1.00 98.19 113 GLU A N 1
ATOM 944 C CA . GLU A 1 113 ? -6.218 2.487 -7.987 1.00 98.19 113 GLU A CA 1
ATOM 945 C C . GLU A 1 113 ? -5.173 1.852 -8.924 1.00 98.19 113 GLU A C 1
ATOM 947 O O . GLU A 1 113 ? -5.197 2.062 -10.136 1.00 98.19 113 GLU A O 1
ATOM 952 N N . ASP A 1 114 ? -4.227 1.079 -8.379 1.00 98.62 114 ASP A N 1
ATOM 953 C CA . ASP A 1 114 ? -3.151 0.484 -9.169 1.00 98.62 114 ASP A CA 1
ATOM 954 C C . ASP A 1 114 ? -3.692 -0.483 -10.231 1.00 98.62 114 ASP A C 1
ATOM 956 O O . ASP A 1 114 ? -4.625 -1.252 -9.981 1.00 98.62 114 ASP A O 1
ATOM 960 N N . LYS A 1 115 ? -3.071 -0.488 -11.417 1.00 97.19 115 LYS A N 1
ATOM 961 C CA . LYS A 1 115 ? -3.435 -1.396 -12.515 1.00 97.19 115 LYS A CA 1
ATOM 962 C C . LYS A 1 115 ? -3.312 -2.871 -12.114 1.00 97.19 115 LYS A C 1
ATOM 964 O O . LYS A 1 115 ? -4.134 -3.692 -12.522 1.00 97.19 115 LYS A O 1
ATOM 969 N N . GLU A 1 116 ? -2.322 -3.202 -11.287 1.00 97.81 116 GLU A N 1
ATOM 970 C CA . GLU A 1 116 ? -2.085 -4.556 -10.812 1.00 97.81 116 GLU A CA 1
ATOM 971 C C . GLU A 1 116 ? -2.906 -4.826 -9.558 1.00 97.81 116 GLU A C 1
ATOM 973 O O . GLU A 1 116 ? -2.736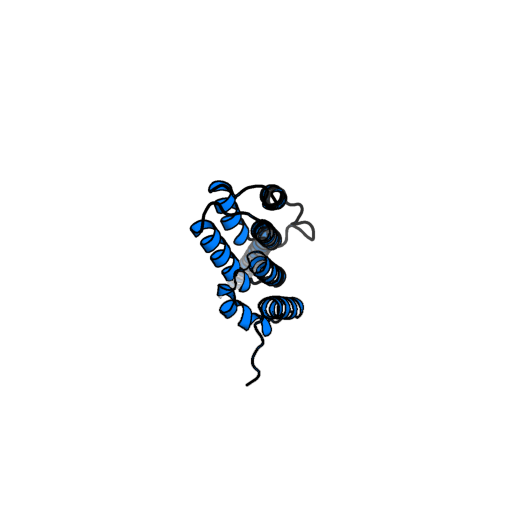 -4.204 -8.509 1.00 97.81 116 GLU A O 1
ATOM 978 N N . TRP A 1 117 ? -3.772 -5.829 -9.638 1.00 97.88 117 TRP A N 1
ATOM 979 C CA . TRP A 1 117 ? -4.654 -6.192 -8.533 1.00 97.88 117 TRP A CA 1
ATOM 980 C C . TRP A 1 117 ? -3.904 -6.601 -7.262 1.00 97.88 117 TRP A C 1
ATOM 982 O O . TRP A 1 117 ? -4.386 -6.358 -6.157 1.00 97.88 117 TRP A O 1
ATOM 992 N N . VAL A 1 118 ? -2.705 -7.178 -7.409 1.00 98.06 118 VAL A N 1
ATOM 993 C CA . VAL A 1 118 ? -1.861 -7.563 -6.273 1.00 98.06 118 VAL A CA 1
ATOM 994 C C . VAL A 1 118 ? -1.458 -6.323 -5.477 1.00 98.06 118 VAL A C 1
ATOM 996 O O . VAL A 1 118 ? -1.497 -6.345 -4.251 1.00 98.06 118 VAL A O 1
ATOM 999 N N . VAL A 1 119 ? -1.150 -5.212 -6.153 1.00 98.69 119 VAL A N 1
ATOM 1000 C CA . VAL A 1 119 ? -0.802 -3.946 -5.493 1.00 98.69 119 VAL A CA 1
ATOM 1001 C C . VAL A 1 119 ? -2.011 -3.383 -4.749 1.00 98.69 119 VAL A C 1
ATOM 1003 O O . VAL A 1 119 ? -1.871 -2.985 -3.594 1.00 98.69 119 VAL A O 1
ATOM 1006 N N . ARG A 1 120 ? -3.211 -3.436 -5.344 1.00 98.81 120 ARG A N 1
ATOM 1007 C CA . ARG A 1 120 ? -4.458 -3.018 -4.673 1.00 98.81 120 ARG A CA 1
ATOM 1008 C C . ARG A 1 120 ? -4.735 -3.833 -3.404 1.00 98.81 120 ARG A C 1
ATOM 1010 O O . ARG A 1 120 ? -5.038 -3.266 -2.355 1.00 98.81 120 ARG A O 1
ATOM 1017 N N . SER A 1 121 ? -4.563 -5.154 -3.471 1.00 98.69 121 SER A N 1
ATOM 1018 C CA . SER A 1 121 ? -4.670 -6.067 -2.320 1.00 98.69 121 SER A CA 1
ATOM 1019 C C . SER A 1 121 ? -3.660 -5.720 -1.215 1.00 98.69 121 SER A C 1
ATOM 1021 O O . SER A 1 121 ? -4.027 -5.585 -0.043 1.00 98.69 121 SER A O 1
ATOM 1023 N N . TYR A 1 122 ? -2.393 -5.481 -1.571 1.00 98.62 122 TYR A N 1
ATOM 1024 C CA . TYR A 1 122 ? -1.380 -5.033 -0.612 1.00 98.62 122 TYR A CA 1
ATOM 1025 C C . TYR A 1 122 ? -1.737 -3.675 -0.001 1.00 98.62 122 TYR A C 1
ATOM 1027 O O . TYR A 1 122 ? -1.629 -3.516 1.212 1.00 98.62 122 TYR A O 1
ATOM 1035 N N . ALA A 1 123 ? -2.240 -2.726 -0.791 1.00 98.88 123 ALA A N 1
ATOM 1036 C CA . ALA A 1 123 ? -2.645 -1.412 -0.304 1.00 98.88 123 ALA A CA 1
ATOM 1037 C C . ALA A 1 123 ? -3.761 -1.510 0.748 1.00 98.88 123 ALA A C 1
ATOM 1039 O O . ALA A 1 123 ? -3.660 -0.878 1.802 1.00 98.88 123 ALA A O 1
ATOM 1040 N N . LEU A 1 124 ? -4.768 -2.365 0.535 1.00 98.81 124 LEU A N 1
ATOM 1041 C CA . LEU A 1 124 ? -5.811 -2.650 1.530 1.00 98.81 124 LEU A CA 1
ATOM 1042 C C . LEU A 1 124 ? -5.217 -3.173 2.847 1.00 98.81 124 LEU A C 1
ATOM 1044 O O . LEU A 1 124 ? -5.522 -2.660 3.928 1.00 98.81 124 LEU A O 1
ATOM 1048 N N . ARG A 1 125 ? -4.319 -4.160 2.767 1.00 98.31 125 ARG A N 1
ATOM 1049 C CA . ARG A 1 125 ? -3.653 -4.754 3.940 1.00 98.31 125 ARG A CA 1
ATOM 1050 C C . ARG A 1 125 ? -2.763 -3.749 4.668 1.00 98.31 125 ARG A C 1
ATOM 1052 O O . ARG A 1 125 ? -2.728 -3.749 5.902 1.00 98.31 125 ARG A O 1
ATOM 1059 N N . THR A 1 126 ? -2.079 -2.883 3.926 1.00 98.69 126 THR A N 1
ATOM 1060 C CA . THR A 1 126 ? -1.253 -1.800 4.464 1.00 98.69 126 THR A CA 1
ATOM 1061 C C . THR A 1 126 ? -2.107 -0.769 5.186 1.00 98.69 126 THR A C 1
ATOM 1063 O O . THR A 1 126 ? -1.821 -0.470 6.342 1.00 98.69 126 THR A O 1
ATOM 1066 N N . LEU A 1 127 ? -3.207 -0.293 4.592 1.00 98.62 127 LEU A N 1
ATOM 1067 C CA . LEU A 1 127 ? -4.133 0.636 5.257 1.00 98.62 127 LEU A CA 1
ATOM 1068 C C . LEU A 1 127 ? -4.715 0.044 6.543 1.00 98.62 127 LEU A C 1
ATOM 1070 O O . LEU A 1 127 ? -4.815 0.743 7.554 1.00 98.62 127 LEU A O 1
ATOM 1074 N N . ALA A 1 128 ? -5.044 -1.249 6.527 1.00 98.00 128 ALA A N 1
ATOM 1075 C CA . ALA A 1 128 ? -5.496 -1.970 7.709 1.00 98.00 128 ALA A CA 1
ATOM 1076 C C . ALA A 1 128 ? -4.414 -2.070 8.796 1.00 98.00 128 ALA A C 1
ATOM 1078 O O . ALA A 1 128 ? -4.733 -1.912 9.974 1.00 98.00 128 ALA A O 1
ATOM 1079 N N . GLY A 1 129 ? -3.151 -2.310 8.422 1.00 97.12 129 GLY A N 1
ATOM 1080 C CA . GLY A 1 129 ? -2.009 -2.312 9.347 1.00 97.12 129 GLY A CA 1
ATOM 1081 C C . GLY A 1 129 ? -1.736 -0.934 9.950 1.00 97.12 129 GLY A C 1
ATOM 1082 O O . GLY A 1 129 ? -1.551 -0.810 11.157 1.00 97.12 129 GLY A O 1
ATOM 1083 N N . LEU A 1 130 ? -1.848 0.114 9.134 1.00 97.25 130 LEU A N 1
ATOM 1084 C CA . LEU A 1 130 ? -1.737 1.512 9.553 1.00 97.25 130 LEU A CA 1
ATOM 1085 C C . LEU A 1 130 ? -2.943 2.007 10.363 1.00 97.25 130 LEU A C 1
ATOM 1087 O O . LEU A 1 130 ? -2.930 3.146 10.827 1.00 97.25 130 LEU A O 1
ATOM 1091 N N . SER A 1 131 ? -3.998 1.196 10.511 1.00 96.31 131 SER A N 1
ATOM 1092 C CA . SER A 1 131 ? -5.271 1.580 11.141 1.00 96.31 131 SER A CA 1
ATOM 1093 C C . SER A 1 131 ? -5.886 2.858 10.547 1.00 96.31 131 SER A C 1
ATOM 1095 O O . SER A 1 131 ? -6.537 3.645 11.233 1.00 96.31 131 SER A O 1
ATOM 1097 N N . ALA A 1 132 ? -5.696 3.064 9.244 1.00 97.38 132 ALA A N 1
ATOM 1098 C CA . ALA A 1 132 ? -6.039 4.291 8.539 1.00 97.38 132 ALA A CA 1
ATOM 1099 C C . ALA A 1 132 ? -7.533 4.368 8.164 1.00 97.38 132 ALA A C 1
ATOM 1101 O O . ALA A 1 132 ? -7.880 4.446 6.987 1.00 97.38 132 ALA A O 1
ATOM 1102 N N . LYS A 1 133 ? -8.437 4.388 9.156 1.00 96.38 133 LYS A N 1
ATOM 1103 C CA . LYS A 1 133 ? -9.903 4.362 8.941 1.00 96.38 133 LYS A CA 1
ATOM 1104 C C . LYS A 1 133 ? -10.442 5.486 8.046 1.00 96.38 133 LYS A C 1
ATOM 1106 O O . LYS A 1 133 ? -11.459 5.308 7.386 1.00 96.38 133 LYS A O 1
ATOM 1111 N N . LYS A 1 134 ? -9.747 6.623 7.945 1.00 95.50 134 LYS A N 1
ATOM 1112 C CA . LYS A 1 134 ? -10.081 7.694 6.982 1.00 95.50 134 LYS A CA 1
ATOM 1113 C C . LYS A 1 134 ? -10.050 7.236 5.515 1.00 95.50 134 LYS A C 1
ATOM 1115 O O . LYS A 1 134 ? -10.568 7.935 4.655 1.00 95.50 134 LYS A O 1
ATOM 1120 N N . ALA A 1 135 ? -9.442 6.084 5.227 1.00 97.56 135 ALA A N 1
AT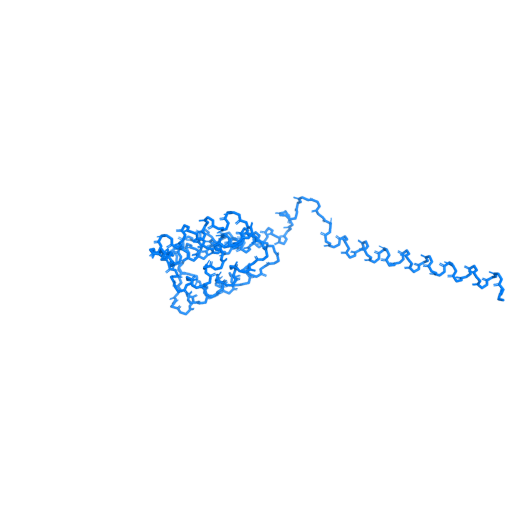OM 1121 C CA . ALA A 1 135 ? -9.401 5.500 3.896 1.00 97.56 135 ALA A CA 1
ATOM 1122 C C . ALA A 1 135 ? -10.699 4.771 3.503 1.00 97.56 135 ALA A C 1
ATOM 1124 O O . ALA A 1 135 ? -10.826 4.400 2.343 1.00 97.56 135 ALA A O 1
ATOM 1125 N N . ILE A 1 136 ? -11.664 4.585 4.420 1.00 97.44 136 ILE A N 1
ATOM 1126 C CA . ILE A 1 136 ? -12.928 3.874 4.146 1.00 97.44 136 ILE A CA 1
ATOM 1127 C C . ILE A 1 136 ? -13.592 4.326 2.832 1.00 97.44 136 ILE A C 1
ATOM 1129 O O . ILE A 1 136 ? -13.846 3.448 2.012 1.00 97.44 136 ILE A O 1
ATOM 1133 N N . PRO A 1 137 ? -13.807 5.631 2.551 1.00 97.38 137 PRO A N 1
ATOM 1134 C CA . PRO A 1 137 ? -14.452 6.062 1.305 1.00 97.38 137 PRO A CA 1
ATOM 1135 C C . PRO A 1 137 ? -13.732 5.596 0.033 1.00 97.38 137 PRO A C 1
ATOM 1137 O O . PRO A 1 137 ? -14.374 5.385 -0.987 1.00 97.38 137 PRO A O 1
ATOM 1140 N N . PHE A 1 138 ? -12.413 5.402 0.105 1.00 98.19 138 PHE A N 1
ATOM 1141 C CA . PHE A 1 138 ? -11.588 4.925 -1.006 1.00 98.19 138 PHE A CA 1
ATOM 1142 C C . PHE A 1 138 ? -11.561 3.395 -1.110 1.00 98.19 138 PHE A C 1
ATOM 1144 O O . PHE A 1 138 ? -11.228 2.866 -2.162 1.00 98.19 138 PHE A O 1
ATOM 1151 N N . ILE A 1 139 ? -11.916 2.676 -0.041 1.00 98.12 139 ILE A N 1
ATOM 1152 C CA . ILE A 1 139 ? -12.004 1.209 -0.023 1.00 98.12 139 ILE A CA 1
ATOM 1153 C C . ILE A 1 139 ? -13.363 0.725 -0.543 1.00 98.12 139 ILE A C 1
ATOM 1155 O O . ILE A 1 139 ? -13.424 -0.335 -1.158 1.00 98.12 139 ILE A O 1
ATOM 1159 N N . LEU A 1 140 ? -14.445 1.488 -0.342 1.00 97.38 140 LEU A N 1
ATOM 1160 C CA . LEU A 1 140 ? -15.797 1.086 -0.768 1.00 97.38 140 LEU A CA 1
ATOM 1161 C C . LEU A 1 140 ? -15.895 0.697 -2.253 1.00 97.38 140 LEU A C 1
ATOM 1163 O O . LEU A 1 140 ? -16.482 -0.347 -2.533 1.00 97.38 140 LEU A O 1
ATOM 1167 N N . PRO A 1 141 ? -15.291 1.429 -3.213 1.00 97.81 141 PRO A N 1
ATOM 1168 C CA . PRO A 1 141 ? -15.336 1.028 -4.618 1.00 97.81 141 PRO A CA 1
ATOM 1169 C C . PRO A 1 141 ? -14.711 -0.351 -4.885 1.00 97.81 141 PRO A C 1
ATOM 1171 O O . PRO A 1 141 ? -15.160 -1.062 -5.784 1.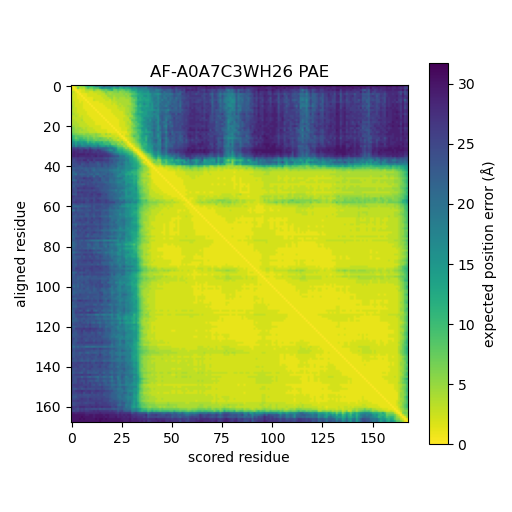00 97.81 141 PRO A O 1
ATOM 1174 N N . LEU A 1 142 ? -13.721 -0.769 -4.084 1.00 98.19 142 LEU A N 1
ATOM 1175 C CA . LEU A 1 142 ? -13.030 -2.053 -4.246 1.00 98.19 142 LEU A CA 1
ATOM 1176 C C . LEU A 1 142 ? -13.897 -3.253 -3.829 1.00 98.19 142 LEU A C 1
ATOM 1178 O O . LEU A 1 142 ? -13.552 -4.389 -4.151 1.00 98.19 142 LEU A O 1
ATOM 1182 N N . LEU A 1 143 ? -15.061 -3.036 -3.202 1.00 97.75 143 LEU A N 1
ATOM 1183 C CA . LEU A 1 143 ? -16.075 -4.087 -3.033 1.00 97.75 143 LEU A CA 1
ATOM 1184 C C . LEU A 1 143 ? -16.587 -4.629 -4.376 1.00 97.75 143 LEU A C 1
ATOM 1186 O O . LEU A 1 143 ? -17.034 -5.773 -4.436 1.00 97.75 143 LEU A O 1
ATOM 1190 N N . ASN A 1 144 ? -16.459 -3.841 -5.447 1.00 97.56 144 ASN A N 1
ATOM 1191 C CA . ASN A 1 144 ? -16.821 -4.205 -6.816 1.00 97.56 144 ASN A CA 1
ATOM 1192 C C . ASN A 1 144 ? -15.589 -4.429 -7.714 1.00 97.56 144 ASN A C 1
ATOM 1194 O O . ASN A 1 144 ? -15.705 -4.404 -8.938 1.00 97.56 144 ASN A O 1
ATOM 1198 N N . ASP A 1 145 ? -14.402 -4.636 -7.130 1.00 98.50 145 ASP A N 1
ATOM 1199 C CA . ASP A 1 145 ? -13.175 -4.852 -7.900 1.00 98.50 145 ASP A CA 1
ATOM 1200 C C . ASP A 1 145 ? -13.298 -6.071 -8.841 1.00 98.50 145 ASP A C 1
ATOM 1202 O O . ASP A 1 145 ? -13.858 -7.102 -8.438 1.00 98.50 145 ASP A O 1
ATOM 1206 N N . PRO A 1 146 ? -12.748 -6.020 -10.073 1.00 97.56 146 PRO A N 1
ATOM 1207 C CA . PRO A 1 146 ? -12.761 -7.159 -10.991 1.00 97.56 146 PRO A CA 1
ATOM 1208 C C . PRO A 1 146 ? -12.156 -8.439 -10.402 1.00 97.56 146 PRO A C 1
ATOM 1210 O O . PRO A 1 146 ? -12.552 -9.544 -10.782 1.00 97.56 146 PRO A O 1
ATOM 1213 N N . LYS A 1 147 ? -11.200 -8.318 -9.474 1.00 98.31 147 LYS A N 1
ATOM 1214 C CA . LYS A 1 147 ? -10.522 -9.457 -8.857 1.00 98.31 147 LYS A CA 1
ATOM 1215 C C . LYS A 1 147 ? -11.183 -9.880 -7.543 1.00 98.31 147 LYS A C 1
ATOM 1217 O O . LYS A 1 147 ? -11.285 -9.063 -6.628 1.00 98.31 147 LYS A O 1
ATOM 1222 N N . PRO A 1 148 ? -11.610 -11.154 -7.422 1.00 97.62 148 PRO A N 1
ATOM 1223 C CA . PRO A 1 148 ? -12.207 -11.679 -6.194 1.00 97.62 148 PRO A CA 1
ATOM 1224 C C . PRO A 1 148 ? -11.358 -11.447 -4.945 1.00 97.62 148 PRO A C 1
ATOM 1226 O O . PRO A 1 148 ? -11.895 -11.073 -3.909 1.00 97.62 148 PRO A O 1
ATOM 1229 N N . GLU A 1 149 ? -10.041 -11.599 -5.055 1.00 97.31 149 GLU A N 1
ATOM 1230 C CA . GLU A 1 149 ? -9.092 -11.430 -3.956 1.00 97.31 149 GLU A CA 1
ATOM 1231 C C . GLU A 1 149 ? -9.139 -10.010 -3.384 1.00 97.31 149 GLU A C 1
ATOM 1233 O O . GLU A 1 149 ? -9.129 -9.822 -2.169 1.00 97.31 149 GLU A O 1
ATOM 1238 N N . VAL A 1 150 ? -9.248 -9.007 -4.258 1.00 98.56 150 VAL A N 1
ATOM 1239 C CA . VAL A 1 150 ? -9.337 -7.602 -3.851 1.00 98.56 150 VAL A CA 1
ATOM 1240 C C . VAL A 1 150 ? -10.676 -7.324 -3.169 1.00 98.56 150 VAL A C 1
ATOM 1242 O O . VAL A 1 150 ? -10.702 -6.650 -2.139 1.00 98.56 150 VAL A O 1
ATOM 1245 N N . ARG A 1 151 ? -11.780 -7.891 -3.680 1.00 98.44 151 ARG A N 1
ATOM 1246 C CA . ARG A 1 151 ? -13.102 -7.765 -3.043 1.00 98.44 151 ARG A CA 1
ATOM 1247 C C . ARG A 1 151 ? -13.116 -8.367 -1.638 1.00 98.44 151 ARG A C 1
ATOM 1249 O O . ARG A 1 151 ? -13.631 -7.743 -0.713 1.00 98.44 151 ARG A O 1
ATOM 1256 N N . GLU A 1 152 ? -12.549 -9.560 -1.465 1.00 98.00 152 GLU A N 1
ATOM 1257 C CA . GLU A 1 152 ? -12.487 -10.232 -0.160 1.00 98.00 152 GLU A CA 1
ATOM 1258 C C . GLU A 1 152 ? -11.578 -9.496 0.832 1.00 98.00 152 GLU A C 1
ATOM 1260 O O . GLU A 1 152 ? -11.949 -9.324 1.999 1.00 98.00 152 GLU A O 1
ATOM 1265 N N . ASP A 1 153 ? -10.435 -8.975 0.374 1.00 98.00 153 ASP A N 1
ATOM 1266 C CA . ASP A 1 153 ? -9.578 -8.123 1.201 1.00 98.00 153 ASP A CA 1
ATOM 1267 C C . ASP A 1 153 ? -10.329 -6.845 1.623 1.00 98.00 153 ASP A C 1
ATOM 1269 O O . ASP A 1 153 ? -10.305 -6.482 2.801 1.00 98.00 153 ASP A O 1
ATOM 1273 N N . ALA A 1 154 ? -11.063 -6.190 0.713 1.00 98.12 154 ALA A N 1
ATOM 1274 C CA . ALA A 1 154 ? -11.825 -4.977 1.018 1.00 98.12 154 ALA A CA 1
ATOM 1275 C C . ALA A 1 154 ? -12.916 -5.240 2.069 1.00 98.12 154 ALA A C 1
ATOM 1277 O O . ALA A 1 154 ? -12.978 -4.536 3.082 1.00 98.12 154 ALA A O 1
ATOM 1278 N N . LYS A 1 155 ? -13.714 -6.305 1.893 1.00 97.56 155 LYS A N 1
ATOM 1279 C CA . LYS A 1 155 ? -14.704 -6.756 2.890 1.00 97.56 155 LYS A CA 1
ATOM 1280 C C . LYS A 1 155 ? -14.055 -7.029 4.243 1.00 97.56 155 LYS A C 1
ATOM 1282 O O . LYS A 1 155 ? -14.570 -6.596 5.272 1.00 97.56 155 LYS A O 1
ATOM 1287 N N . THR A 1 156 ? -12.915 -7.718 4.250 1.00 96.69 156 THR A N 1
ATOM 1288 C CA . THR A 1 156 ? -12.184 -8.057 5.477 1.00 96.69 156 THR A CA 1
ATOM 1289 C C . THR A 1 156 ? -11.737 -6.804 6.226 1.00 96.69 156 THR A C 1
ATOM 1291 O O . THR A 1 156 ? -11.930 -6.710 7.441 1.00 96.69 156 THR A O 1
ATOM 1294 N N . VAL A 1 157 ? -11.176 -5.820 5.517 1.00 97.25 157 VAL A N 1
ATOM 1295 C CA . VAL A 1 157 ? -10.740 -4.552 6.118 1.00 97.25 157 VAL A CA 1
ATOM 1296 C C . VAL A 1 157 ? -11.927 -3.772 6.682 1.00 97.25 157 VAL A C 1
ATOM 1298 O O . VAL A 1 157 ? -11.876 -3.343 7.836 1.00 97.25 157 VAL A O 1
ATOM 1301 N N . LEU A 1 158 ? -13.010 -3.637 5.915 1.00 96.38 158 LEU A N 1
ATOM 1302 C CA . LEU A 1 158 ? -14.215 -2.922 6.342 1.00 96.38 158 LEU A CA 1
ATOM 1303 C C . LEU A 1 158 ? -14.865 -3.585 7.563 1.00 96.38 158 LEU A C 1
ATOM 1305 O O . LEU A 1 158 ? -15.097 -2.912 8.570 1.00 96.38 158 LEU A O 1
ATOM 1309 N N . LYS A 1 159 ? -15.035 -4.913 7.541 1.00 94.50 159 LYS A N 1
ATOM 1310 C CA . LYS A 1 159 ? -15.541 -5.693 8.680 1.00 94.50 159 LYS A CA 1
ATOM 1311 C C . LYS A 1 159 ? -14.674 -5.503 9.923 1.00 94.50 159 LYS A C 1
ATOM 1313 O O . LYS A 1 159 ? -15.198 -5.235 11.000 1.00 94.50 159 LYS A O 1
ATOM 1318 N N . LYS A 1 160 ? -13.343 -5.579 9.787 1.00 93.31 160 LYS A N 1
ATOM 1319 C CA . LYS A 1 160 ? -12.402 -5.347 10.899 1.00 93.31 160 LYS A CA 1
ATOM 1320 C C . LYS A 1 160 ? -12.550 -3.949 11.505 1.00 93.31 160 LYS A C 1
ATOM 1322 O O . LYS A 1 160 ? -12.268 -3.751 12.685 1.00 93.31 160 LYS A O 1
ATOM 1327 N N . TRP A 1 161 ? -12.975 -2.971 10.716 1.00 94.94 161 TRP A N 1
ATOM 1328 C CA . TRP A 1 161 ? -13.216 -1.611 11.183 1.00 94.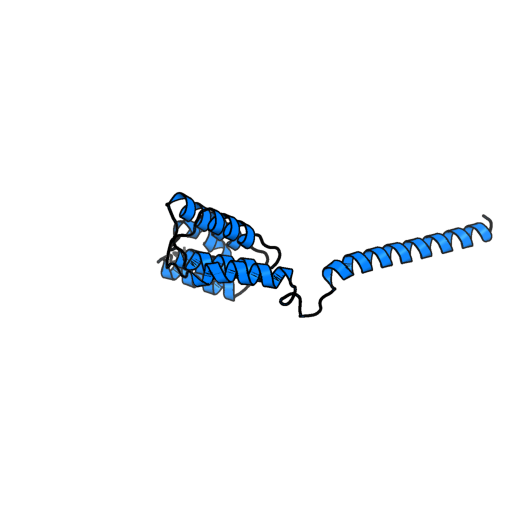94 161 TRP A CA 1
ATOM 1329 C C . TRP A 1 161 ? -14.640 -1.353 11.678 1.00 94.94 161 TRP A C 1
ATOM 1331 O O . TRP A 1 161 ? -14.904 -0.228 12.110 1.00 94.94 161 TRP A O 1
ATOM 1341 N N . GLY A 1 162 ? -15.505 -2.373 11.687 1.00 91.06 162 GLY A N 1
ATOM 1342 C CA . GLY A 1 162 ? -16.912 -2.261 12.074 1.00 91.06 162 GLY A CA 1
ATOM 1343 C C . GLY A 1 162 ? -17.756 -1.524 11.036 1.00 91.06 162 GLY A C 1
ATOM 1344 O O . GLY A 1 162 ? -18.801 -0.976 11.373 1.00 91.06 162 GLY A O 1
ATOM 1345 N N . TYR A 1 163 ? -17.283 -1.452 9.789 1.00 88.38 163 TYR A N 1
ATOM 1346 C CA . TYR A 1 163 ? -18.060 -0.913 8.687 1.00 88.38 163 TYR A CA 1
ATOM 1347 C C . TYR A 1 163 ? -18.930 -2.032 8.121 1.00 88.38 163 TYR A C 1
ATOM 1349 O O . TYR A 1 163 ? -18.485 -2.840 7.306 1.00 88.38 163 TYR A O 1
ATOM 1357 N N . GLU A 1 164 ? -20.165 -2.094 8.599 1.00 75.00 164 GLU A N 1
ATOM 1358 C CA . GLU A 1 164 ? -21.218 -2.869 7.963 1.00 75.00 164 GLU A CA 1
ATOM 1359 C C . GLU A 1 164 ? -21.919 -1.944 6.973 1.00 75.00 164 GLU A C 1
ATOM 1361 O O . GLU A 1 164 ? -22.394 -0.863 7.343 1.00 75.00 164 GLU A O 1
ATOM 1366 N N . GLU A 1 165 ? -21.953 -2.343 5.701 1.00 59.84 165 GLU A N 1
ATOM 1367 C CA . GLU A 1 165 ? -22.893 -1.757 4.754 1.00 59.84 165 GLU A CA 1
ATOM 1368 C C . GLU A 1 165 ? -24.275 -1.983 5.363 1.00 59.84 165 GLU A C 1
ATOM 1370 O O . GLU A 1 165 ? -24.786 -3.104 5.375 1.00 59.84 165 GLU A O 1
ATOM 1375 N N . ARG A 1 166 ? -24.854 -0.937 5.960 1.00 52.59 166 ARG A N 1
ATOM 1376 C CA . ARG A 1 166 ? -26.271 -0.945 6.300 1.00 52.59 166 ARG A CA 1
ATOM 1377 C C . ARG A 1 166 ? -26.990 -1.078 4.969 1.00 52.59 166 ARG A C 1
ATOM 1379 O O . ARG A 1 166 ? -27.151 -0.080 4.272 1.00 52.59 166 ARG A O 1
ATOM 1386 N N . GLN A 1 167 ? -27.310 -2.323 4.619 1.00 39.34 167 GLN A N 1
ATOM 1387 C CA . GLN A 1 167 ? -28.167 -2.703 3.508 1.00 39.34 167 GLN A CA 1
ATOM 1388 C C . GLN A 1 167 ? -29.417 -1.832 3.648 1.00 39.34 167 GLN A C 1
ATOM 1390 O O . GLN A 1 167 ? -30.167 -1.971 4.616 1.00 39.34 167 GLN A O 1
ATOM 1395 N N . LYS A 1 168 ? -29.525 -0.826 2.783 1.00 34.78 168 LYS A N 1
ATOM 1396 C CA . LYS A 1 168 ? -30.736 -0.031 2.618 1.00 34.78 168 LYS A CA 1
ATOM 1397 C C . LYS A 1 168 ? -31.607 -0.718 1.589 1.00 34.78 168 LYS A C 1
ATOM 1399 O O . LYS A 1 168 ? -31.025 -1.197 0.592 1.00 34.78 168 LYS A O 1
#

Mean predicted aligned error: 10.22 Å